Protein AF-A0A938MQH8-F1 (afdb_monomer_lite)

Second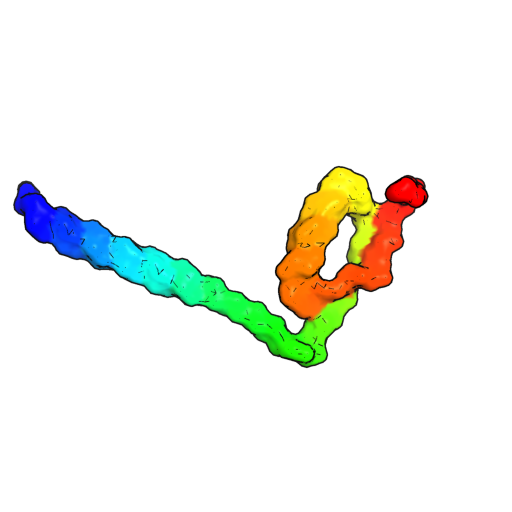ary structure (DSSP, 8-state):
--HHHHHHHHHHHHHHHHHHHHT-------TT--EEEEEE--SHHHHHHHHHHTTSTTEEEEEEE-SS--

Structure (mmCIF, N/CA/C/O backbone):
data_AF-A0A938MQH8-F1
#
_entry.id   AF-A0A938MQH8-F1
#
loop_
_atom_site.group_PDB
_atom_site.id
_atom_site.type_symbol
_atom_site.label_atom_id
_atom_site.label_alt_id
_atom_site.label_comp_id
_atom_site.label_asym_id
_atom_site.label_entity_id
_atom_site.label_seq_id
_atom_site.pdbx_PDB_ins_code
_atom_site.Cartn_x
_atom_site.Cartn_y
_atom_site.Cartn_z
_atom_site.occupancy
_atom_site.B_iso_or_equiv
_atom_site.auth_seq_id
_atom_site.auth_comp_id
_atom_site.auth_asym_id
_atom_site.auth_atom_id
_atom_site.pdbx_PDB_model_num
ATOM 1 N N . MET A 1 1 ? -5.954 27.419 44.459 1.00 53.56 1 MET A N 1
ATOM 2 C CA . MET A 1 1 ? -6.540 26.204 43.840 1.00 53.56 1 MET A CA 1
ATOM 3 C C . MET A 1 1 ? -6.208 24.981 44.692 1.00 53.56 1 MET A C 1
ATOM 5 O O . MET A 1 1 ? -5.061 24.837 45.091 1.00 53.56 1 MET A O 1
ATOM 9 N N . LYS A 1 2 ? -7.185 24.128 45.033 1.00 73.69 2 LYS A N 1
ATOM 10 C CA . LYS A 1 2 ? -6.956 22.943 45.887 1.00 73.69 2 LYS A CA 1
ATOM 11 C C . LYS A 1 2 ? -6.600 21.727 45.019 1.00 73.69 2 LYS A C 1
ATOM 13 O O . LYS A 1 2 ? -7.320 21.443 44.067 1.00 73.69 2 LYS A O 1
ATOM 18 N N . ARG A 1 3 ? -5.549 20.973 45.380 1.00 78.75 3 ARG A N 1
ATOM 19 C CA . ARG A 1 3 ? -5.049 19.771 44.659 1.00 78.75 3 ARG A CA 1
ATOM 20 C C . ARG A 1 3 ? -6.155 18.770 44.282 1.00 78.75 3 ARG A C 1
ATOM 22 O O . ARG A 1 3 ? -6.140 18.188 43.206 1.00 78.75 3 ARG A O 1
ATOM 29 N N . ARG A 1 4 ? -7.168 18.630 45.143 1.00 75.88 4 ARG A N 1
ATOM 30 C CA . ARG A 1 4 ? -8.331 17.753 44.930 1.00 75.88 4 ARG A CA 1
ATOM 31 C C . ARG A 1 4 ? -9.264 18.214 43.799 1.00 75.88 4 ARG A C 1
ATOM 33 O O . ARG A 1 4 ? -9.884 17.374 43.162 1.00 75.88 4 ARG A O 1
ATOM 40 N N . ALA A 1 5 ? -9.372 19.518 43.547 1.00 73.31 5 ALA A N 1
ATOM 41 C CA . ALA A 1 5 ? -10.163 20.041 42.432 1.00 73.31 5 ALA A CA 1
ATOM 42 C C . ALA A 1 5 ? -9.456 19.806 41.087 1.00 73.31 5 ALA A C 1
ATOM 44 O O . ALA A 1 5 ? -10.106 19.460 40.108 1.00 73.31 5 ALA A O 1
ATOM 45 N N . PHE A 1 6 ? -8.122 19.908 41.068 1.00 73.88 6 PHE A N 1
ATOM 46 C CA . PHE A 1 6 ? -7.307 19.614 39.888 1.00 73.88 6 PHE A CA 1
ATOM 47 C C . PHE A 1 6 ? -7.400 18.135 39.487 1.00 73.88 6 PHE A C 1
ATOM 49 O O . PHE A 1 6 ? -7.741 17.842 38.349 1.00 73.88 6 PHE A O 1
ATOM 56 N N . LEU A 1 7 ? -7.234 17.211 40.445 1.00 78.25 7 LEU A N 1
ATOM 57 C CA . LEU A 1 7 ? -7.354 15.767 40.192 1.00 78.25 7 LEU A CA 1
ATOM 58 C C . LEU A 1 7 ? -8.721 15.377 39.607 1.00 78.25 7 LEU A C 1
ATOM 60 O O . LEU A 1 7 ? -8.772 14.595 38.666 1.00 78.25 7 LEU A O 1
ATOM 64 N N . LYS A 1 8 ? -9.819 15.961 40.109 1.00 70.19 8 LYS A N 1
ATOM 65 C CA . LYS A 1 8 ? -11.168 15.721 39.564 1.00 70.19 8 LYS A CA 1
ATOM 66 C C . LYS A 1 8 ? -11.341 16.249 38.135 1.00 70.19 8 LYS A C 1
ATOM 68 O O . LYS A 1 8 ? -12.044 15.634 37.340 1.00 70.19 8 LYS A O 1
ATOM 73 N N . SER A 1 9 ? -10.709 17.377 37.812 1.00 65.94 9 SER A N 1
ATOM 74 C CA . SER A 1 9 ? -10.749 17.955 36.464 1.00 65.94 9 SER A CA 1
ATOM 75 C C . SER A 1 9 ? -9.952 17.101 35.466 1.00 65.94 9 SER A C 1
ATOM 77 O O . SER A 1 9 ? -10.428 16.802 34.372 1.00 65.94 9 SER A O 1
ATOM 79 N N . SER A 1 10 ? -8.775 16.610 35.871 1.00 62.22 10 SER A N 1
ATOM 80 C CA . SER A 1 10 ? -7.913 15.765 35.031 1.00 62.22 10 SER A CA 1
ATOM 81 C C . SER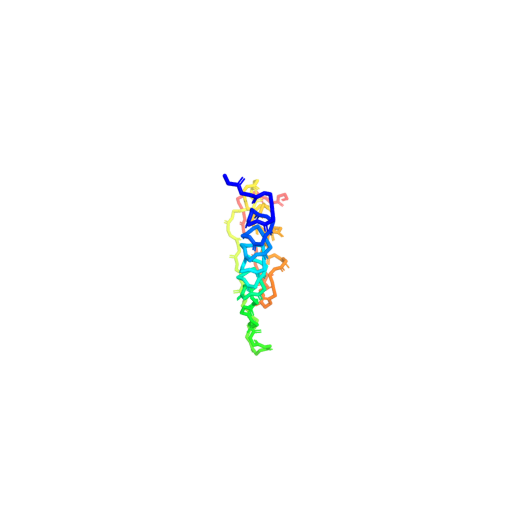 A 1 10 ? -8.529 14.399 34.700 1.00 62.22 10 SER A C 1
ATOM 83 O O . SER A 1 10 ? -8.349 13.899 33.589 1.00 62.22 10 SER A O 1
ATOM 85 N N . THR A 1 11 ? -9.289 13.795 35.621 1.00 60.72 11 THR A N 1
ATOM 86 C CA . THR A 1 11 ? -9.973 12.509 35.375 1.00 60.72 11 THR A CA 1
ATOM 87 C C . THR A 1 11 ? -11.155 12.626 34.406 1.00 60.72 11 THR A C 1
ATOM 89 O O . THR A 1 11 ? -11.474 11.676 33.692 1.00 60.72 11 THR A O 1
ATOM 92 N N . LEU A 1 12 ? -11.812 13.789 34.350 1.00 61.31 12 LEU A N 1
ATOM 93 C CA . LEU A 1 12 ? -12.931 14.012 33.430 1.00 61.31 12 LEU A CA 1
ATOM 94 C C . LEU A 1 12 ? -12.445 14.270 31.993 1.00 61.31 12 LEU A C 1
ATOM 96 O O . LEU A 1 12 ? -13.034 13.774 31.038 1.00 61.31 12 LEU A O 1
ATOM 100 N N . ALA A 1 13 ? -11.328 14.985 31.836 1.00 60.84 13 ALA A N 1
ATOM 101 C CA . ALA A 1 13 ? -10.730 15.233 30.523 1.00 60.84 13 ALA A CA 1
ATOM 102 C C . ALA A 1 13 ? -10.209 13.944 29.856 1.00 60.84 13 ALA A C 1
ATOM 104 O O . ALA A 1 13 ? -10.351 13.757 28.649 1.00 60.84 13 ALA A O 1
ATOM 105 N N . THR A 1 14 ? -9.639 13.029 30.644 1.00 60.53 14 THR A N 1
ATOM 106 C CA . THR A 1 14 ? -9.067 11.768 30.142 1.00 60.53 14 THR A CA 1
ATOM 107 C C . THR A 1 14 ? -10.132 10.750 29.731 1.00 60.53 14 THR A C 1
ATOM 109 O O . THR A 1 14 ? -9.977 10.089 28.708 1.00 60.53 14 THR A O 1
ATOM 112 N N . THR A 1 15 ? -11.247 10.660 30.459 1.00 59.75 15 THR A N 1
ATOM 113 C CA . THR A 1 15 ? -12.369 9.774 30.089 1.00 59.75 15 THR A CA 1
ATOM 114 C C . THR A 1 15 ? -13.093 10.242 28.824 1.00 59.75 15 THR A C 1
ATOM 116 O O . THR A 1 15 ? -13.433 9.414 27.979 1.00 59.75 15 THR A O 1
ATOM 119 N N . GLY A 1 16 ? -13.259 11.557 28.638 1.00 60.88 16 GLY A N 1
ATOM 120 C CA . GLY A 1 16 ? -13.826 12.119 27.408 1.00 60.88 16 GLY A CA 1
ATOM 121 C C . GLY A 1 16 ? -12.965 11.857 26.167 1.00 60.88 16 GLY A C 1
ATOM 122 O O . GLY A 1 16 ? -13.497 11.537 25.105 1.00 60.88 16 GLY A O 1
ATOM 123 N N . LEU A 1 17 ? -11.636 11.923 26.307 1.00 62.47 17 LEU A N 1
ATOM 124 C CA . LEU A 1 17 ? -10.712 11.677 25.197 1.00 62.47 17 LEU A CA 1
ATOM 125 C C . LEU A 1 17 ? -10.681 10.195 24.791 1.00 62.47 17 LEU A C 1
ATOM 127 O O . LEU A 1 17 ? -10.734 9.883 23.605 1.00 62.47 17 LEU A O 1
ATOM 131 N N . LEU A 1 18 ? -10.686 9.276 25.762 1.00 63.81 18 LEU A N 1
ATOM 132 C CA . LEU A 1 18 ? -10.751 7.835 25.486 1.00 63.81 18 LEU A CA 1
ATOM 133 C C . LEU A 1 18 ? -12.084 7.430 24.838 1.00 63.81 18 LEU A C 1
ATOM 135 O O . LEU A 1 18 ? -12.096 6.613 23.920 1.00 63.81 18 LEU A O 1
ATOM 139 N N . ALA A 1 19 ? -13.200 8.039 25.250 1.00 61.00 19 ALA A N 1
ATOM 140 C CA . ALA A 1 19 ? -14.498 7.812 24.617 1.00 61.00 19 ALA A CA 1
ATOM 141 C C . ALA A 1 19 ? -14.553 8.358 23.177 1.00 61.00 19 ALA A C 1
ATOM 143 O O . ALA A 1 19 ? -15.170 7.735 22.317 1.00 61.00 19 ALA A O 1
ATOM 144 N N . ALA A 1 20 ? -13.892 9.483 22.887 1.00 60.94 20 ALA A N 1
ATOM 145 C CA . ALA A 1 20 ? -13.792 10.016 21.527 1.00 60.94 20 ALA A CA 1
ATOM 146 C C . ALA A 1 20 ? -12.936 9.119 20.612 1.00 60.94 20 ALA A C 1
ATOM 148 O O . ALA A 1 20 ? -13.312 8.889 19.465 1.00 60.94 20 ALA A O 1
ATOM 149 N N . MET A 1 21 ? -11.842 8.548 21.129 1.00 59.94 21 MET A N 1
ATOM 150 C CA . MET A 1 21 ? -10.999 7.602 20.381 1.00 59.94 21 MET A CA 1
ATOM 151 C C . MET A 1 21 ? -11.649 6.223 20.202 1.00 59.94 21 MET A C 1
ATOM 153 O O . MET A 1 21 ? -11.399 5.555 19.207 1.00 59.94 21 MET A O 1
ATOM 157 N N . ALA A 1 22 ? -12.533 5.796 21.107 1.00 59.09 22 ALA A N 1
ATOM 158 C CA . ALA A 1 22 ? -13.312 4.569 20.919 1.00 59.09 22 ALA A CA 1
ATOM 159 C C . ALA A 1 22 ? -14.377 4.705 19.808 1.00 59.09 22 ALA A C 1
ATOM 161 O O . ALA A 1 22 ? -14.806 3.712 19.222 1.00 59.09 22 ALA A O 1
ATOM 162 N N . ARG A 1 23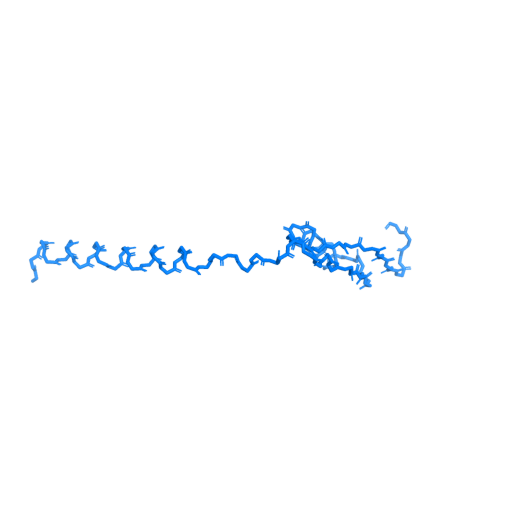 ? -14.803 5.937 19.489 1.00 55.28 23 ARG A N 1
ATOM 163 C CA . ARG A 1 23 ? -15.814 6.219 18.455 1.00 55.28 23 ARG A CA 1
ATOM 164 C C . ARG A 1 23 ? -15.255 6.352 17.044 1.00 55.28 23 ARG A C 1
ATOM 166 O O . ARG A 1 23 ? -16.049 6.406 16.111 1.00 55.28 23 ARG A O 1
ATOM 173 N N . THR A 1 24 ? -13.939 6.298 16.850 1.00 55.38 24 THR A N 1
ATOM 174 C CA . THR A 1 24 ? -13.361 5.961 15.538 1.00 55.38 24 THR A CA 1
ATOM 175 C C . THR A 1 24 ? -13.411 4.445 15.342 1.00 55.38 24 THR A C 1
ATOM 177 O O . THR A 1 24 ? -12.410 3.794 15.061 1.00 55.38 24 THR A O 1
ATOM 180 N N . SER A 1 25 ? -14.587 3.863 15.580 1.00 54.28 25 SER A N 1
ATOM 181 C CA . SER A 1 25 ? -14.880 2.482 15.235 1.00 54.28 25 SER A CA 1
ATOM 182 C C . SER A 1 25 ? -15.076 2.458 13.727 1.00 54.28 25 SER A C 1
ATOM 184 O O . SER A 1 25 ? -16.023 3.054 13.217 1.00 54.28 25 SER A O 1
ATOM 186 N N . SER A 1 26 ? -14.090 1.865 13.055 1.00 56.59 26 SER A N 1
ATOM 187 C CA . SER A 1 26 ? -14.123 1.308 11.705 1.00 56.59 26 SER A CA 1
ATOM 188 C C . SER A 1 26 ? -15.480 1.419 11.018 1.00 56.59 26 SER A C 1
ATOM 190 O O . SER A 1 26 ? -16.435 0.765 11.441 1.00 56.59 26 SER A O 1
ATOM 192 N N . ALA A 1 27 ? -15.537 2.159 9.908 1.00 56.28 27 ALA A N 1
ATOM 193 C CA . ALA A 1 27 ? -16.473 1.802 8.858 1.00 56.28 27 ALA A CA 1
ATOM 194 C C . ALA A 1 27 ? -16.167 0.338 8.520 1.00 56.28 27 ALA A C 1
ATOM 196 O O . ALA A 1 27 ? -15.152 0.031 7.897 1.00 56.28 27 ALA A O 1
ATOM 197 N N . THR A 1 28 ? -16.969 -0.577 9.056 1.00 54.31 28 THR A N 1
ATOM 198 C CA . THR A 1 28 ? -17.028 -1.942 8.570 1.00 54.31 28 THR A CA 1
ATOM 199 C C . THR A 1 28 ? -17.525 -1.783 7.150 1.00 54.31 28 THR A C 1
ATOM 201 O O . THR A 1 28 ? -18.710 -1.535 6.942 1.00 54.31 28 THR A O 1
ATOM 204 N N . ALA A 1 29 ? -16.603 -1.794 6.185 1.00 56.22 29 ALA A N 1
ATOM 205 C CA . ALA A 1 29 ? -16.966 -2.106 4.820 1.00 56.22 29 ALA A CA 1
ATOM 206 C C . ALA A 1 29 ? -17.744 -3.414 4.938 1.00 56.22 29 ALA A C 1
ATOM 208 O O . ALA A 1 29 ? -17.186 -4.422 5.384 1.00 56.22 29 ALA A O 1
ATOM 209 N N . ASP A 1 30 ? -19.060 -3.340 4.731 1.00 57.53 30 ASP A N 1
ATOM 210 C CA . ASP A 1 30 ? -19.914 -4.514 4.748 1.00 57.53 30 ASP A CA 1
ATOM 211 C C . ASP A 1 30 ? -19.230 -5.569 3.881 1.00 57.53 30 ASP A C 1
ATOM 213 O O . ASP A 1 30 ? -18.679 -5.250 2.826 1.00 57.53 30 ASP A O 1
ATOM 217 N N . ALA A 1 31 ? -19.227 -6.819 4.342 1.00 56.16 31 ALA A N 1
ATOM 218 C CA . ALA A 1 31 ? -18.529 -7.950 3.726 1.00 56.16 31 ALA A CA 1
ATOM 219 C C . ALA A 1 31 ? -18.968 -8.270 2.274 1.00 56.16 31 ALA A C 1
ATOM 221 O O . ALA A 1 31 ? -18.650 -9.338 1.759 1.00 56.16 31 ALA A O 1
ATOM 222 N N . ALA A 1 32 ? -19.735 -7.386 1.637 1.00 57.66 32 ALA A N 1
ATOM 223 C CA . ALA A 1 32 ? -20.405 -7.579 0.370 1.00 57.66 32 ALA A CA 1
ATOM 224 C C . ALA A 1 32 ? -19.677 -6.979 -0.844 1.00 57.66 32 ALA A C 1
ATOM 226 O O . ALA A 1 32 ? -19.917 -7.490 -1.929 1.00 57.66 32 ALA A O 1
ATOM 227 N N . ASP A 1 33 ? -18.783 -5.989 -0.707 1.00 72.38 33 ASP A N 1
ATOM 228 C CA . ASP A 1 33 ? -18.077 -5.423 -1.873 1.00 72.38 33 ASP A CA 1
ATOM 229 C C . ASP A 1 33 ? -16.573 -5.264 -1.622 1.00 72.38 33 ASP A C 1
ATOM 231 O O . ASP A 1 33 ? -16.093 -4.315 -1.002 1.00 72.38 33 ASP A O 1
ATOM 235 N N . GLU A 1 34 ? -15.811 -6.229 -2.128 1.00 84.75 34 GLU A N 1
ATOM 236 C CA . GLU A 1 34 ? -14.361 -6.140 -2.241 1.00 84.75 34 GLU A CA 1
ATOM 237 C C . GLU A 1 34 ? -14.001 -5.158 -3.368 1.00 84.75 34 GLU A C 1
ATOM 239 O O . GLU A 1 34 ? -14.304 -5.383 -4.541 1.00 84.75 34 GLU A O 1
ATOM 244 N N . LEU A 1 35 ? -13.344 -4.050 -3.026 1.00 89.88 35 LEU A N 1
ATOM 245 C CA . LEU A 1 35 ? -12.919 -3.039 -3.984 1.00 89.88 35 LEU A CA 1
ATOM 246 C C . LEU A 1 35 ? -11.666 -3.509 -4.734 1.00 89.88 35 LEU A C 1
ATOM 248 O O . LEU A 1 35 ? -10.563 -3.541 -4.180 1.00 89.88 35 LEU A O 1
ATOM 252 N N . ALA A 1 36 ? -11.828 -3.819 -6.019 1.00 93.50 36 ALA A N 1
ATOM 253 C CA . ALA A 1 36 ? -10.725 -4.115 -6.924 1.00 9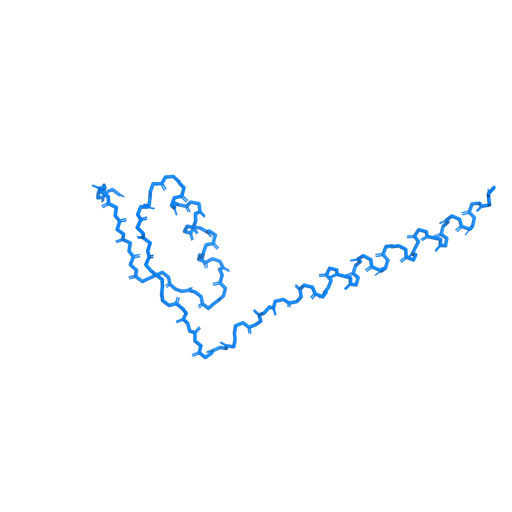3.50 36 ALA A CA 1
ATOM 254 C C . ALA A 1 36 ? -10.009 -2.824 -7.361 1.00 93.50 36 ALA A C 1
ATOM 256 O O . ALA A 1 36 ? -10.601 -1.956 -8.003 1.00 93.50 36 ALA A O 1
ATOM 257 N N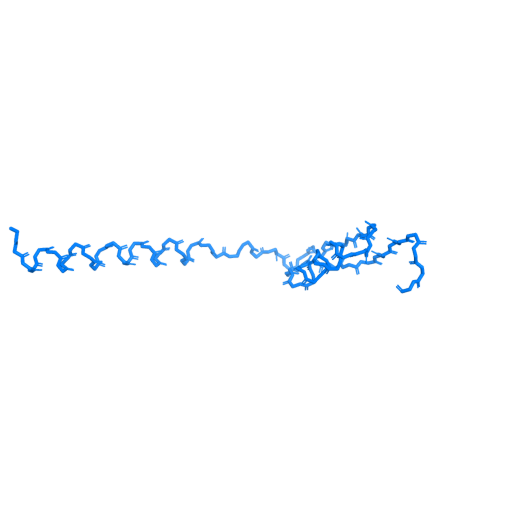 . VAL A 1 37 ? -8.719 -2.707 -7.044 1.00 94.56 37 VAL A N 1
ATOM 258 C CA . VAL A 1 37 ? -7.896 -1.518 -7.313 1.00 94.56 37 VAL A CA 1
ATOM 259 C C . VAL A 1 37 ? -6.702 -1.877 -8.198 1.00 94.56 37 VAL A C 1
ATOM 261 O O . VAL A 1 37 ? -6.018 -2.874 -7.973 1.00 94.56 37 VAL A O 1
ATOM 264 N N . GLY A 1 38 ? -6.431 -1.045 -9.204 1.00 95.81 38 GLY A N 1
ATOM 265 C CA . GLY A 1 38 ? -5.187 -1.071 -9.974 1.00 95.81 38 GLY A CA 1
ATOM 266 C C . GLY A 1 38 ? -4.242 0.045 -9.529 1.00 95.81 38 GLY A C 1
ATOM 267 O O . GLY A 1 38 ? -4.695 1.158 -9.260 1.00 95.81 38 GLY A O 1
ATOM 268 N N . LEU A 1 39 ? -2.940 -0.236 -9.469 1.00 95.25 39 LEU A N 1
ATOM 269 C CA . LEU A 1 39 ? -1.905 0.746 -9.132 1.00 95.25 39 LEU A CA 1
ATOM 270 C C . LEU A 1 39 ? -0.994 1.002 -10.340 1.00 95.25 39 LEU A C 1
ATOM 272 O O . LEU A 1 39 ? -0.444 0.066 -10.917 1.00 95.25 39 LEU A O 1
ATOM 276 N N . ILE A 1 40 ? -0.818 2.275 -10.701 1.00 96.06 40 ILE A N 1
ATOM 277 C CA . ILE A 1 40 ? 0.086 2.722 -11.769 1.00 96.06 40 ILE A CA 1
ATOM 278 C C . ILE A 1 40 ? 1.221 3.528 -11.132 1.00 96.06 40 ILE A C 1
ATOM 280 O O . ILE A 1 40 ? 0.965 4.520 -10.452 1.00 96.06 40 ILE A O 1
ATOM 284 N N . GLY A 1 41 ? 2.461 3.110 -11.371 1.00 95.38 41 GLY A N 1
ATOM 285 C CA . GLY A 1 41 ? 3.662 3.642 -10.735 1.00 95.38 41 GLY A CA 1
ATOM 286 C C . GLY A 1 41 ? 3.907 3.003 -9.367 1.00 95.38 41 GLY A C 1
ATOM 287 O O . GLY A 1 41 ? 3.376 3.448 -8.351 1.00 95.38 41 GLY A O 1
ATOM 288 N N . VAL A 1 42 ? 4.765 1.984 -9.335 1.00 93.75 42 VAL A N 1
ATOM 289 C CA . VAL A 1 42 ? 5.199 1.220 -8.153 1.00 93.75 42 VAL A CA 1
ATOM 290 C C . VAL A 1 42 ? 6.673 1.512 -7.804 1.00 93.75 42 VAL A C 1
ATOM 292 O O . VAL A 1 42 ? 7.400 0.678 -7.261 1.00 93.75 42 VAL A O 1
ATOM 295 N N . GLY A 1 43 ? 7.118 2.747 -8.062 1.00 93.25 43 GLY A N 1
ATOM 296 C CA . GLY A 1 43 ? 8.349 3.311 -7.495 1.00 93.25 43 GLY A CA 1
ATOM 297 C C . GLY A 1 43 ? 8.264 3.480 -5.967 1.00 93.25 43 GLY A C 1
ATOM 298 O O . GLY A 1 43 ? 7.367 2.952 -5.318 1.00 93.25 43 GLY A O 1
ATOM 299 N N . GLU A 1 44 ? 9.160 4.254 -5.348 1.00 94.50 44 GLU A N 1
ATOM 300 C CA . GLU A 1 44 ? 9.214 4.336 -3.872 1.00 94.50 44 GLU A CA 1
ATOM 301 C C . GLU A 1 44 ? 7.903 4.771 -3.204 1.00 94.50 44 GLU A C 1
ATOM 303 O O . GLU A 1 44 ? 7.448 4.143 -2.252 1.00 94.50 44 GLU A O 1
ATOM 308 N N . GLN A 1 45 ? 7.231 5.790 -3.742 1.00 94.75 45 GLN A N 1
ATOM 309 C CA . GLN A 1 45 ? 5.939 6.225 -3.198 1.00 94.75 45 GLN A CA 1
ATOM 310 C C . GLN A 1 45 ? 4.822 5.210 -3.471 1.00 94.75 45 GLN A C 1
ATOM 312 O O . GLN A 1 45 ? 3.965 4.986 -2.618 1.00 94.75 45 GLN A O 1
ATOM 317 N N . GLY A 1 46 ? 4.865 4.543 -4.628 1.00 94.31 46 GLY A N 1
ATOM 318 C CA . GLY A 1 46 ? 3.927 3.478 -4.971 1.00 94.31 46 GLY A CA 1
ATOM 319 C C . GLY A 1 46 ? 4.040 2.282 -4.027 1.00 94.31 46 GLY A C 1
ATOM 320 O O . GLY A 1 46 ? 3.021 1.737 -3.618 1.00 94.31 46 GLY A O 1
ATOM 321 N N . LYS A 1 47 ? 5.254 1.928 -3.586 1.00 94.31 47 LYS A N 1
ATOM 322 C CA . LYS A 1 47 ? 5.480 0.883 -2.571 1.00 94.31 47 LYS A CA 1
ATOM 323 C C . LYS A 1 47 ? 4.910 1.263 -1.206 1.00 94.31 47 LYS A C 1
ATOM 325 O O . LYS A 1 47 ? 4.298 0.422 -0.551 1.00 94.31 47 LYS A O 1
ATOM 330 N N . VAL A 1 48 ? 5.080 2.516 -0.775 1.00 96.31 48 VAL A N 1
ATOM 331 C CA . VAL A 1 48 ? 4.469 3.012 0.473 1.00 96.31 48 VAL A CA 1
ATOM 332 C C . VAL A 1 48 ? 2.947 2.898 0.394 1.00 96.31 48 VAL A C 1
ATOM 334 O O . VAL A 1 48 ? 2.322 2.365 1.313 1.00 96.31 48 VAL A O 1
ATOM 337 N N . LEU A 1 49 ? 2.361 3.330 -0.725 1.00 94.81 49 LEU A N 1
ATOM 338 C CA . LEU A 1 49 ? 0.923 3.242 -0.953 1.00 94.81 49 LEU A CA 1
ATOM 339 C C . LEU A 1 49 ? 0.440 1.788 -1.001 1.00 94.81 49 LEU A C 1
ATOM 341 O O . LEU A 1 49 ? -0.552 1.461 -0.356 1.00 94.81 49 LEU A O 1
ATOM 345 N N . LEU A 1 50 ? 1.152 0.905 -1.702 1.00 94.69 50 LEU A N 1
ATOM 346 C CA . LEU A 1 50 ? 0.844 -0.523 -1.779 1.00 94.69 50 LEU A CA 1
ATOM 347 C C . LEU A 1 50 ? 0.818 -1.162 -0.385 1.00 94.69 50 LEU A C 1
ATOM 349 O O . LEU A 1 50 ? -0.162 -1.812 -0.022 1.00 94.69 50 LEU A O 1
ATOM 353 N N . ASN A 1 51 ? 1.854 -0.913 0.420 1.00 94.56 51 ASN A N 1
ATOM 354 C CA . ASN A 1 51 ? 1.964 -1.448 1.777 1.00 94.56 51 ASN A CA 1
ATOM 355 C C . ASN A 1 51 ? 0.854 -0.937 2.702 1.00 94.56 51 ASN A C 1
ATOM 357 O O . ASN A 1 51 ? 0.371 -1.686 3.550 1.00 94.56 51 ASN A O 1
ATOM 361 N N . ALA A 1 52 ? 0.439 0.322 2.549 1.00 93.94 52 ALA A N 1
ATOM 362 C CA . ALA A 1 52 ? -0.690 0.869 3.294 1.00 93.94 52 ALA A CA 1
ATOM 363 C C . ALA A 1 52 ? -2.027 0.270 2.822 1.00 93.94 52 ALA A C 1
ATOM 365 O O . ALA A 1 52 ? -2.880 -0.054 3.642 1.00 93.94 52 ALA A O 1
ATOM 366 N N . THR A 1 53 ? -2.193 0.084 1.511 1.00 92.94 53 THR A N 1
ATOM 367 C CA . THR A 1 53 ? -3.463 -0.330 0.896 1.00 92.94 53 THR A CA 1
ATOM 368 C C . THR A 1 53 ? -3.780 -1.804 1.146 1.00 92.94 53 THR A C 1
ATOM 370 O O . THR A 1 53 ? -4.931 -2.134 1.407 1.00 92.94 53 THR A O 1
ATOM 373 N N . VAL A 1 54 ? -2.778 -2.691 1.148 1.00 90.38 54 VAL A N 1
ATOM 374 C CA . VAL A 1 54 ? -2.961 -4.131 1.438 1.00 90.38 54 VAL A CA 1
ATOM 375 C C . VAL A 1 54 ? -3.454 -4.394 2.868 1.00 90.38 54 VAL A C 1
ATOM 377 O O . VAL A 1 54 ? -4.047 -5.434 3.138 1.00 90.38 54 VAL A O 1
ATOM 380 N N . GLN A 1 55 ? -3.237 -3.457 3.793 1.00 90.75 55 GLN A N 1
ATOM 381 C CA . GLN A 1 55 ? -3.724 -3.565 5.172 1.00 90.75 55 GLN A CA 1
ATOM 382 C C . GLN A 1 55 ? -5.188 -3.127 5.327 1.00 90.75 55 GLN A C 1
ATOM 384 O O . GLN A 1 55 ? -5.769 -3.316 6.397 1.00 90.75 55 GLN A O 1
ATOM 389 N N . LEU A 1 56 ? -5.787 -2.524 4.294 1.00 89.25 56 LEU A N 1
ATOM 390 C CA . LEU A 1 56 ? -7.166 -2.057 4.346 1.00 89.25 56 LEU A CA 1
ATOM 391 C C . LEU A 1 56 ? -8.133 -3.234 4.146 1.00 89.25 56 LEU A C 1
ATOM 393 O O . LEU A 1 56 ? -8.036 -3.946 3.144 1.00 89.25 56 LEU A O 1
ATOM 397 N N . PRO A 1 57 ? -9.095 -3.444 5.060 1.00 88.56 57 PRO A N 1
ATOM 398 C CA . PRO A 1 57 ? -10.123 -4.455 4.863 1.00 88.56 57 PRO A CA 1
ATOM 399 C C . PRO A 1 57 ? -11.005 -4.089 3.663 1.00 88.56 57 PRO A C 1
ATOM 401 O O . PRO A 1 57 ? -11.366 -2.927 3.480 1.00 88.56 57 PRO A O 1
ATOM 404 N N . GLY A 1 58 ? -11.365 -5.089 2.857 1.00 89.00 58 GLY A N 1
ATOM 405 C CA . GLY A 1 58 ? -12.237 -4.904 1.694 1.00 89.00 58 GLY A CA 1
ATOM 406 C C . GLY A 1 58 ? -11.555 -4.297 0.466 1.00 89.00 58 GLY A C 1
ATOM 407 O O . GLY A 1 58 ? -12.253 -3.941 -0.475 1.00 89.00 58 GLY A O 1
ATOM 408 N N . VAL A 1 59 ? -10.222 -4.181 0.435 1.00 91.62 59 VAL A N 1
ATOM 409 C CA . VAL A 1 59 ? -9.478 -3.729 -0.752 1.00 91.62 59 VAL A CA 1
ATOM 410 C C . VAL A 1 59 ? -8.610 -4.857 -1.298 1.00 91.62 59 VAL A C 1
ATOM 412 O O . VAL A 1 59 ? -7.854 -5.484 -0.557 1.00 91.62 59 VAL A O 1
ATOM 415 N N . LYS A 1 60 ? -8.659 -5.069 -2.617 1.00 92.25 60 LYS A N 1
ATOM 416 C CA . LYS A 1 60 ? -7.759 -5.980 -3.329 1.00 92.25 60 LYS A CA 1
ATOM 417 C C . LYS A 1 60 ? -7.068 -5.281 -4.480 1.00 92.25 60 LYS A C 1
ATOM 419 O O . LYS A 1 60 ? -7.701 -4.792 -5.412 1.00 92.25 60 LYS A O 1
ATOM 424 N N . ILE A 1 61 ? -5.742 -5.317 -4.452 1.00 94.62 61 ILE A N 1
ATOM 425 C CA . ILE A 1 61 ? -4.928 -4.915 -5.594 1.00 94.62 61 ILE A CA 1
ATOM 426 C C . ILE A 1 61 ? -5.006 -6.018 -6.656 1.00 94.62 61 ILE A C 1
ATOM 428 O O . ILE A 1 61 ? -4.575 -7.144 -6.411 1.00 94.62 61 ILE A O 1
ATOM 432 N N . VAL A 1 62 ? -5.570 -5.706 -7.823 1.00 95.94 62 VAL A N 1
ATOM 433 C CA . VAL A 1 62 ? -5.767 -6.667 -8.929 1.00 95.94 62 VAL A CA 1
ATOM 434 C C . VAL A 1 62 ? -4.815 -6.446 -10.102 1.00 95.94 62 VAL A C 1
ATOM 436 O O . VAL A 1 62 ? -4.656 -7.339 -10.931 1.00 95.94 62 VAL A O 1
ATOM 439 N N . ALA A 1 63 ? -4.183 -5.275 -10.184 1.00 96.12 63 ALA A N 1
ATOM 440 C CA . ALA A 1 63 ? -3.270 -4.930 -11.266 1.00 96.12 63 ALA A CA 1
ATOM 441 C C . ALA A 1 63 ? -2.176 -3.969 -10.791 1.00 96.12 63 ALA A C 1
ATOM 443 O O . ALA A 1 63 ? -2.438 -3.064 -9.996 1.00 96.12 63 ALA A O 1
ATOM 444 N N . LEU A 1 64 ? -0.973 -4.148 -11.335 1.00 94.44 64 LEU A N 1
ATOM 445 C CA . LEU A 1 64 ? 0.167 -3.251 -11.180 1.00 94.44 64 LEU A CA 1
ATOM 446 C C . LEU A 1 64 ? 0.686 -2.872 -12.569 1.00 94.44 64 LEU A C 1
ATOM 448 O O . LEU A 1 64 ? 0.696 -3.705 -13.475 1.00 94.44 64 LEU A O 1
ATOM 452 N N . CYS A 1 65 ? 1.124 -1.630 -12.731 1.00 94.94 65 CYS A N 1
ATOM 453 C CA . CYS A 1 65 ? 1.780 -1.147 -13.940 1.00 94.94 65 CYS A CA 1
ATOM 454 C C . CYS A 1 65 ? 2.912 -0.197 -13.548 1.00 94.94 65 CYS A C 1
ATOM 456 O O . CYS A 1 65 ? 2.700 0.712 -12.748 1.00 94.94 65 CYS A O 1
ATOM 458 N N . ASP A 1 66 ? 4.097 -0.383 -14.115 1.00 95.06 66 ASP A N 1
ATOM 459 C CA . ASP A 1 66 ? 5.224 0.538 -13.982 1.00 95.06 66 ASP A CA 1
ATOM 460 C C . ASP A 1 66 ? 5.980 0.600 -15.319 1.00 95.06 66 ASP A C 1
ATOM 462 O O . ASP A 1 66 ? 5.840 -0.282 -16.167 1.00 95.06 66 ASP A O 1
ATOM 466 N N . ILE A 1 67 ? 6.756 1.664 -15.526 1.00 94.38 67 ILE A N 1
ATOM 467 C CA . ILE A 1 67 ? 7.651 1.789 -16.684 1.00 94.38 67 ILE A CA 1
ATOM 468 C C . ILE A 1 67 ? 8.869 0.861 -16.559 1.00 94.38 67 ILE A C 1
ATOM 470 O O . ILE A 1 67 ? 9.546 0.595 -17.551 1.00 94.38 67 ILE A O 1
ATOM 474 N N . TRP A 1 68 ? 9.157 0.388 -15.346 1.00 90.25 68 TRP A N 1
ATOM 475 C CA . TRP A 1 68 ? 10.228 -0.552 -15.050 1.00 90.25 68 TRP A CA 1
ATOM 476 C C . TRP A 1 68 ? 9.651 -1.948 -14.772 1.00 90.25 68 TRP A C 1
ATOM 478 O O . TRP A 1 68 ? 8.736 -2.090 -13.973 1.00 90.25 68 TRP A O 1
ATOM 488 N N . GLU A 1 69 ? 10.221 -2.994 -15.375 1.00 80.38 69 GLU A N 1
ATOM 489 C CA . GLU A 1 69 ? 9.783 -4.394 -15.183 1.00 80.38 69 GLU A CA 1
ATOM 490 C C . GLU A 1 69 ? 10.308 -5.064 -13.895 1.00 80.38 69 GLU A C 1
ATOM 492 O O . GLU A 1 69 ? 10.060 -6.249 -13.683 1.00 80.38 69 GLU A O 1
ATOM 497 N N . ARG A 1 70 ? 11.086 -4.357 -13.065 1.00 58.47 70 ARG A N 1
ATOM 498 C CA . ARG A 1 70 ? 11.773 -4.970 -11.915 1.00 58.47 70 ARG A CA 1
ATOM 499 C C . ARG A 1 70 ? 10.873 -5.254 -10.722 1.00 58.47 70 ARG A C 1
ATOM 501 O O . ARG A 1 70 ? 10.077 -4.360 -10.367 1.00 58.47 70 ARG A O 1
#

Foldseek 3Di:
DDPVVVVVVVVVVVVVVVVVVVVPPDPPPDPPAQAEDEEEACPPVVVVVVVVQVPDPSYDDPYYHYPDPD

Radius of gyration: 22.01 Å; chains: 1; b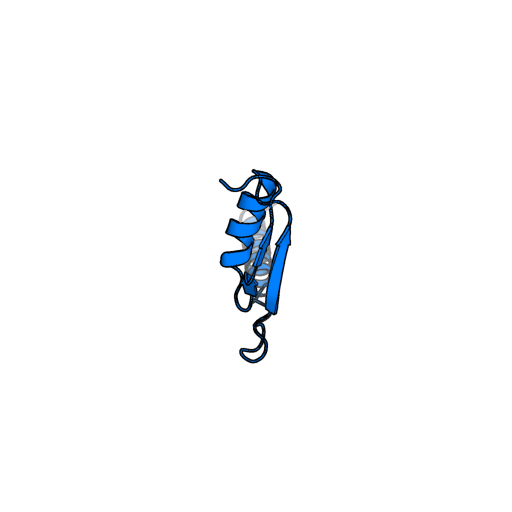ounding box: 32×34×63 Å

Sequence (70 aa):
MKRRAFLKSSTLATTGLLAAMARTSSATADAADELAVGLIGVGEQGKVLLNATVQLPGVKIVALCDIWER

pLDDT: mean 78.18, std 16.18, range [53.56, 96.31]